Protein 3SRN (pdb70)

Nearest PDB structures (foldseek):
  3srn-assembly1_A  TM=1.009E+00  e=1.770E-23  Bos taurus
  3rid-assembly2_C  TM=9.896E-01  e=1.322E-21  Bos taurus
  3dh6-assembly1_A  TM=9.994E-01  e=1.870E-20  Bos taurus
  1kh8-assembly1_A  TM=9.775E-01  e=1.758E-20  Bos taurus
  4n4c-assembly1_B  TM=9.835E-01  e=7.089E-19  Bos taurus

Sequence (124 aa):
KETAAAKFERQHMDSSTSAASSSNYCNQMMKSRNLTKDRCKPVNTFVHESLADVQAVCSQKNVACKNGQTNCYQSYSTMSITDCRETGSSKYPNCAYKTTQANKHIIVACEGNPYVPVHFNASV

CATH classification: 3.10.130.10

Foldseek 3Di:
DDDPVVLCCLFAEDLVDQADDDFCSLVVSCVVSPVQVVHNNFKGKHFNHDPVLVVCQQVAAFDADPVGDGQKGKDPFWTWMWIWGFDPPADPPRTHTGIDIDTGIDIDGDDPD/DDDDDDDDDDD

Secondary structure (DSSP, 8-state):
---HHHHHHHHHB-TT-SS--STTHHHHHHHHTTTTSSS--SEEEEE-S-HHHHHGGGGSEEE--TTS-S-EEE-SS-EEEEEEEE-SS-BTTB--EEEEEEEE-EEEEEEE-/-EEEEEEEEE-

Solvent-accessible surface area: 6843 Å² total; per-residue (Å²): 252,63,79,45,7,41,85,4,60,72,31,15,15,10,62,107,47,98,45,21,73,67,95,72,10,0,41,102,26,0,101,70,58,83,15,8,94,135,148,11,44,58,53,2,17,0,0,9,40,55,76,69,75,0,57,44,0,9,93,43,121,77,43,74,12,150,108,56,92,105,26,0,30,42,3,145,73,69,16,14,5,0,38,0,135,57,49,96,100,17,172,106,84,123,14,36,10,126,25,51,67,24,97,77,49,0,21,0,6,1,82,56,113,168,83,26,5,6,105,33,47,29,39,90

GO terms:
  GO:0005515 protein binding (F, IPI)

Organism: Bos taurus (NCBI:txid9913)

Radius of gyration: 14.25 Å; Cα contacts (8 Å, |Δi|>4): 275; chains: 2; bounding box: 31×31×37 Å

B-factor: mean 20.7, std 10.73, range [2.0, 63.87]

Structure (mmCIF, N/CA/C/O backbone):
data_3SRN
#
_entry.id   3SRN
#
_cell.length_a   64.700
_cell.length_b   64.700
_cell.length_c   64.900
_cell.angle_alpha   90.00
_cell.angle_beta   90.00
_cell.angle_gamma   120.00
#
_symmetry.space_group_name_H-M   'P 32 2 1'
#
loop_
_entity.id
_entity.type
_entity.pdbx_description
1 polymer 'RIBONUCLEASE A'
2 polymer 'RIBONUCLEASE A'
3 non-polymer 'SULFATE ION'
4 water water
#
loop_
_atom_site.group_PDB
_atom_site.id
_atom_site.type_symbol
_atom_site.label_atom_id
_atom_site.label_alt_id
_atom_site.label_comp_id
_atom_site.label_asym_id
_atom_site.label_entity_id
_atom_site.label_seq_id
_atom_site.pdbx_PDB_ins_code
_atom_site.Cartn_x
_atom_site.Cartn_y
_atom_site.Cartn_z
_atom_site.occupancy
_atom_site.B_iso_or_equiv
_atom_site.auth_seq_id
_atom_site.auth_comp_id
_atom_site.auth_asym_id
_atom_site.auth_atom_id
_atom_site.pdbx_PDB_model_num
ATOM 1 N N . LYS A 1 1 ? 26.132 -0.275 22.049 1.00 35.78 1 LYS A N 1
ATOM 2 C CA . LYS A 1 1 ? 25.381 0.255 20.892 1.00 33.29 1 LYS A CA 1
ATOM 3 C C . LYS A 1 1 ? 24.269 0.845 21.715 1.00 28.63 1 LYS A C 1
ATOM 4 O O . LYS A 1 1 ? 23.395 0.178 22.230 1.00 24.76 1 LYS A O 1
ATOM 10 N N . GLU A 1 2 ? 23.713 1.424 22.230 1.00 21.99 2 GLU A N 1
ATOM 11 C CA . GLU A 1 2 ? 24.016 2.664 22.823 1.00 18.49 2 GLU A CA 1
ATOM 12 C C . GLU A 1 2 ? 23.901 2.631 24.335 1.00 16.21 2 GLU A C 1
ATOM 13 O O . GLU A 1 2 ? 22.854 2.440 24.924 1.00 16.20 2 GLU A O 1
ATOM 19 N N . THR A 1 3 ? 25.060 2.824 24.974 1.00 15.04 3 THR A N 1
ATOM 20 C CA . THR A 1 3 ? 25.100 2.831 26.473 1.00 14.64 3 THR A CA 1
ATOM 21 C C . THR A 1 3 ? 24.364 4.101 26.883 1.00 15.27 3 THR A C 1
ATOM 22 O O . THR A 1 3 ? 24.237 4.990 26.007 1.00 15.23 3 THR A O 1
ATOM 26 N N . ALA A 1 4 ? 23.869 4.205 28.115 1.00 14.73 4 ALA A N 1
ATOM 27 C CA . ALA A 1 4 ? 23.144 5.407 28.523 1.00 13.52 4 ALA A CA 1
ATOM 28 C C . ALA A 1 4 ? 24.093 6.616 28.437 1.00 13.84 4 ALA A C 1
ATOM 29 O O . ALA A 1 4 ? 23.612 7.693 28.109 1.00 12.39 4 ALA A O 1
ATOM 31 N N . ALA A 1 5 ? 25.359 6.411 28.715 1.00 13.34 5 ALA A N 1
ATOM 32 C CA . ALA A 1 5 ? 26.330 7.524 28.667 1.00 12.59 5 ALA A CA 1
ATOM 33 C C . ALA A 1 5 ? 26.576 8.091 27.293 1.00 13.40 5 ALA A C 1
ATOM 34 O O . ALA A 1 5 ? 26.582 9.366 27.134 1.00 10.65 5 ALA A O 1
ATOM 36 N N . ALA A 1 6 ? 26.754 7.288 26.262 1.00 12.32 6 ALA A N 1
ATOM 37 C CA . ALA A 1 6 ? 26.976 7.740 24.889 1.00 10.24 6 ALA A CA 1
ATOM 38 C C . ALA A 1 6 ? 25.703 8.358 24.346 1.00 13.26 6 ALA A C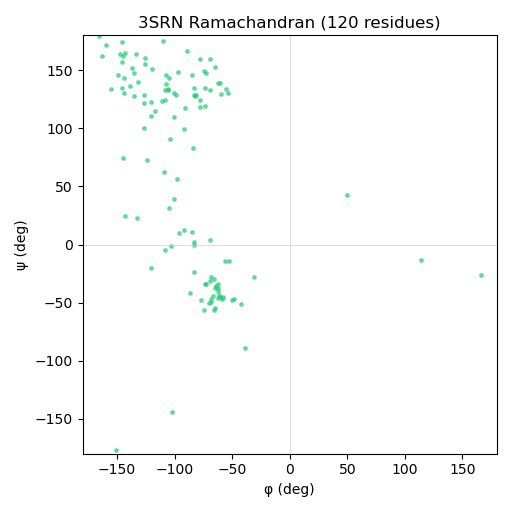 1
ATOM 39 O O . ALA A 1 6 ? 25.709 9.284 23.466 1.00 14.52 6 ALA A O 1
ATOM 41 N N . LYS A 1 7 ? 24.542 7.851 24.812 1.00 11.79 7 LYS A N 1
ATOM 42 C CA . LYS A 1 7 ? 23.247 8.419 24.350 1.00 10.94 7 LYS A CA 1
ATOM 43 C C . LYS A 1 7 ? 23.203 9.912 24.751 1.00 12.10 7 LYS A C 1
ATOM 44 O O . LYS A 1 7 ? 22.837 10.839 24.003 1.00 10.38 7 LYS A O 1
ATOM 50 N N . PHE A 1 8 ? 23.611 10.128 25.989 1.00 11.73 8 PHE A N 1
ATOM 51 C CA . PHE A 1 8 ? 23.692 11.400 26.666 1.00 11.84 8 PHE A CA 1
ATOM 52 C C . PHE A 1 8 ? 24.617 12.376 25.928 1.00 11.94 8 PHE A C 1
ATOM 53 O O . PHE A 1 8 ? 24.241 13.573 25.680 1.00 11.38 8 PHE A O 1
ATOM 61 N N . GLU A 1 9 ? 25.756 11.960 25.535 1.00 9.13 9 GLU A N 1
ATOM 62 C CA . GLU A 1 9 ? 26.747 12.697 24.816 1.00 9.47 9 GLU A CA 1
ATOM 63 C C . GLU A 1 9 ? 26.230 12.985 23.402 1.00 9.14 9 GLU A C 1
ATOM 64 O O . GLU A 1 9 ? 26.329 14.133 22.935 1.00 8.50 9 GLU A O 1
ATOM 70 N N . ARG A 1 10 ? 25.693 11.956 22.760 1.00 9.43 10 ARG A N 1
ATOM 71 C CA . ARG A 1 10 ? 25.173 12.126 21.401 1.00 10.24 10 ARG A CA 1
ATOM 72 C C . ARG A 1 10 ? 24.091 13.204 21.372 1.00 10.12 10 ARG A C 1
ATOM 73 O O . ARG A 1 10 ? 24.069 14.145 20.500 1.00 9.45 10 ARG A O 1
ATOM 81 N N . GLN A 1 11 ? 23.214 13.127 22.344 1.00 9.45 11 GLN A N 1
ATOM 82 C CA . GLN A 1 11 ? 22.073 14.078 22.403 1.00 10.77 11 GLN A CA 1
ATOM 83 C C . GLN A 1 11 ? 22.350 15.483 22.890 1.00 9.12 11 GLN A C 1
ATOM 84 O O . GLN A 1 11 ? 21.900 16.412 22.178 1.00 12.17 11 GLN A O 1
ATOM 90 N N . HIS A 1 12 ? 23.021 15.700 23.954 1.00 8.74 12 HIS A N 1
ATOM 91 C CA . HIS A 1 12 ? 23.269 16.973 24.570 1.00 9.82 12 HIS A CA 1
ATOM 92 C C . HIS A 1 12 ? 24.616 17.606 24.530 1.00 10.68 12 HIS A C 1
ATOM 93 O O . HIS A 1 12 ? 24.715 18.774 25.033 1.00 12.22 12 HIS A O 1
ATOM 100 N N . MET A 1 13 ? 25.653 16.956 24.004 1.00 11.52 13 MET A N 1
ATOM 101 C CA . MET A 1 13 ? 26.982 17.629 24.051 1.00 9.93 13 MET A CA 1
ATOM 102 C C . MET A 1 13 ? 27.376 18.332 22.767 1.00 10.38 13 MET A C 1
ATOM 103 O O . MET A 1 13 ? 27.343 17.702 21.711 1.00 13.70 13 MET A O 1
ATOM 108 N N . ASP A 1 14 ? 27.770 19.595 22.844 1.00 12.01 14 ASP A N 1
ATOM 109 C CA . ASP A 1 14 ? 28.227 20.345 21.670 1.00 13.19 14 ASP A CA 1
ATOM 110 C C . ASP A 1 14 ? 29.351 21.275 22.187 1.00 15.14 14 ASP A C 1
ATOM 111 O O . ASP A 1 14 ? 2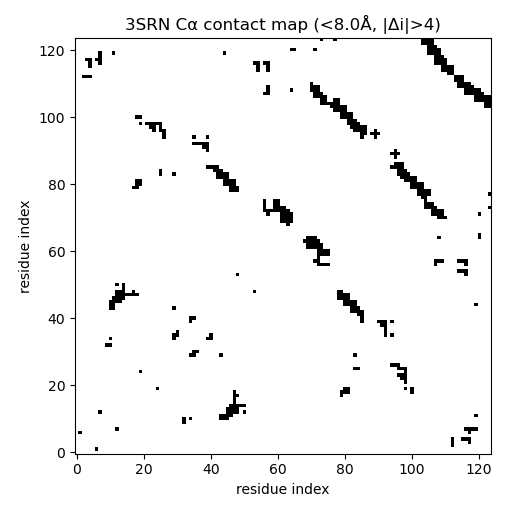9.114 22.476 22.355 1.00 15.07 14 ASP A O 1
ATOM 116 N N . SER A 1 15 ? 30.513 20.682 22.448 1.00 14.50 15 SER A N 1
ATOM 117 C CA . SER A 1 15 ? 31.621 21.489 22.987 1.00 16.07 15 SER A CA 1
ATOM 118 C C . SER A 1 15 ? 32.334 22.189 21.852 1.00 19.08 15 SER A C 1
ATOM 119 O O . SER A 1 15 ? 33.317 22.925 22.117 1.00 20.57 15 SER A O 1
ATOM 122 N N . SER A 1 16 ? 31.842 21.938 20.658 1.00 19.20 16 SER A N 1
ATOM 123 C CA . SER A 1 16 ? 32.522 22.539 19.483 1.00 20.96 16 SER A CA 1
ATOM 124 C C . SER A 1 16 ? 32.136 23.950 19.166 1.00 22.43 16 SER A C 1
ATOM 125 O O . SER A 1 16 ? 32.643 24.522 18.171 1.00 24.08 16 SER A O 1
ATOM 128 N N . THR A 1 17 ? 31.294 24.560 19.928 1.00 23.52 17 THR A N 1
ATOM 129 C CA . THR A 1 17 ? 30.761 25.923 19.807 1.00 22.09 17 THR A CA 1
ATOM 130 C C . THR A 1 17 ? 30.586 26.532 21.191 1.00 21.84 17 THR A C 1
ATOM 131 O O . THR A 1 17 ? 30.218 25.766 22.145 1.00 22.34 17 THR A O 1
ATOM 135 N N . SER A 1 18 ? 30.848 27.834 21.366 1.00 18.22 18 SER A N 1
ATOM 136 C CA . SER A 1 18 ? 30.657 28.369 22.731 1.00 19.75 18 SER A CA 1
ATOM 137 C C . SER A 1 18 ? 29.175 28.698 22.923 1.00 18.53 18 SER A C 1
ATOM 138 O O . SER A 1 18 ? 28.731 28.740 24.080 1.00 19.01 18 SER A O 1
ATOM 141 N N . ALA A 1 19 ? 28.477 28.928 21.826 1.00 19.26 19 ALA A N 1
ATOM 142 C CA . ALA A 1 19 ? 27.055 29.265 21.830 1.00 18.64 19 ALA A CA 1
ATOM 143 C C . ALA A 1 19 ? 26.391 29.081 20.480 1.00 19.98 19 ALA A C 1
ATOM 144 O O . ALA A 1 19 ? 27.095 29.118 19.455 1.00 20.97 19 ALA A O 1
ATOM 146 N N . ALA A 1 20 ? 25.059 29.003 20.469 1.00 20.99 20 ALA A N 1
ATOM 147 C CA . ALA A 1 20 ? 24.304 28.840 19.250 1.00 23.12 20 ALA A CA 1
ATOM 148 C C . ALA A 1 20 ? 24.613 29.903 18.166 1.00 26.27 20 ALA A C 1
ATOM 149 O O . ALA A 1 20 ? 24.593 31.139 18.241 1.00 26.21 20 A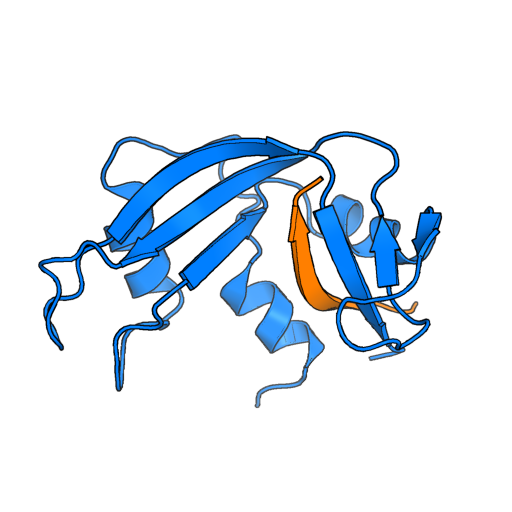LA A O 1
ATOM 151 N N . SER A 1 21 ? 24.835 29.216 17.047 1.00 27.63 21 SER A N 1
ATOM 152 C CA . SER A 1 21 ? 25.154 29.808 15.769 1.00 29.37 21 SER A CA 1
ATOM 153 C C . SER A 1 21 ? 24.327 31.093 15.550 1.00 30.36 21 SER A C 1
ATOM 154 O O . SER A 1 21 ? 24.690 32.226 15.856 1.00 31.94 21 SER A O 1
ATOM 157 N N . SER A 1 22 ? 23.202 30.889 14.995 1.00 26.86 22 SER A N 1
ATOM 158 C CA . SER A 1 22 ? 22.107 31.592 14.519 1.00 25.84 22 SER A CA 1
ATOM 159 C C . SER A 1 22 ? 20.818 30.751 14.622 1.00 24.85 22 SER A C 1
ATOM 160 O O . SER A 1 22 ? 20.918 29.600 15.080 1.00 24.87 22 SER A O 1
ATOM 163 N N . SER A 1 23 ? 19.735 31.279 14.147 1.00 22.84 23 SER A N 1
ATOM 164 C CA . SER A 1 23 ? 18.424 30.717 14.150 1.00 20.94 23 SER A CA 1
ATOM 165 C C . SER A 1 23 ? 18.299 29.315 13.569 1.00 19.72 23 SER A C 1
ATOM 166 O O . SER A 1 23 ? 17.212 28.774 13.843 1.00 19.16 23 SER A O 1
ATOM 169 N N . ASN A 1 24 ? 19.260 28.821 12.874 1.00 19.32 24 ASN A N 1
ATOM 170 C CA . ASN A 1 24 ? 19.172 27.469 12.257 1.00 18.92 24 ASN A CA 1
ATOM 171 C C . ASN A 1 24 ? 19.955 26.404 12.998 1.00 17.23 24 ASN A C 1
ATOM 172 O O . ASN A 1 24 ? 19.901 25.226 12.576 1.00 18.20 24 ASN A O 1
ATOM 177 N N . TYR A 1 25 ? 20.645 26.729 14.053 1.00 15.45 25 TYR A N 1
ATOM 178 C CA . TYR A 1 25 ? 21.425 25.805 14.834 1.00 15.33 25 TYR A CA 1
ATOM 179 C C . TYR A 1 25 ? 20.598 24.552 15.174 1.00 17.35 25 TYR A C 1
ATOM 180 O O . TYR A 1 25 ? 21.120 23.407 14.992 1.00 16.39 25 TYR A O 1
ATOM 189 N N . CYS A 1 26 ? 19.378 24.764 15.625 1.00 15.60 26 CYS A N 1
ATOM 190 C CA . CYS A 1 26 ? 18.545 23.592 16.002 1.00 13.70 26 CYS A CA 1
ATOM 191 C C . CYS A 1 26 ? 18.191 22.718 14.830 1.00 16.19 26 CYS A C 1
ATOM 192 O O . CYS A 1 26 ? 18.028 21.494 15.075 1.00 15.55 26 CYS A O 1
ATOM 195 N N . ASN A 1 27 ? 18.076 23.260 13.638 1.00 17.00 27 ASN A N 1
ATOM 196 C CA . ASN A 1 27 ? 17.741 22.502 12.437 1.00 16.75 27 ASN A CA 1
ATOM 197 C C . ASN A 1 27 ? 18.888 21.573 12.072 1.00 18.79 27 ASN A C 1
ATOM 198 O O . ASN A 1 27 ? 18.649 20.351 11.845 1.00 17.40 27 ASN A O 1
ATOM 203 N N . GLN A 1 28 ? 20.106 22.112 12.029 1.00 18.20 28 GLN A N 1
ATOM 204 C CA . GLN A 1 28 ? 21.280 21.325 11.677 1.00 20.22 28 GLN A CA 1
ATOM 205 C C . GLN A 1 28 ? 21.676 20.317 12.752 1.00 21.26 28 GLN A C 1
ATOM 206 O O . GLN A 1 28 ? 21.915 19.123 12.420 1.00 22.38 28 GLN A O 1
ATOM 212 N N . MET A 1 29 ? 21.773 20.835 13.969 1.00 19.05 29 MET A N 1
ATOM 213 C CA . MET A 1 29 ? 22.174 20.015 15.111 1.00 17.77 29 MET A CA 1
ATOM 214 C C . MET A 1 29 ? 21.221 18.859 15.398 1.00 16.08 29 MET A C 1
ATOM 215 O O . MET A 1 29 ? 21.687 17.742 15.687 1.00 15.42 29 MET A O 1
ATOM 220 N N . MET A 1 30 ? 19.941 19.097 15.350 1.00 16.08 30 MET A N 1
ATOM 221 C CA . MET A 1 30 ? 18.964 18.014 15.643 1.00 14.24 30 MET A CA 1
ATOM 222 C C . MET A 1 30 ? 19.146 16.950 14.564 1.00 16.27 30 MET A C 1
ATOM 223 O O . MET A 1 30 ? 19.024 15.733 14.816 1.00 19.41 30 MET A O 1
ATOM 228 N N . LYS A 1 31 ? 19.432 17.430 13.359 1.00 15.90 31 LYS A N 1
ATOM 229 C CA . LYS A 1 31 ? 19.598 16.589 12.191 1.00 17.95 31 LYS A CA 1
ATOM 230 C C . LYS A 1 31 ? 20.825 15.659 12.323 1.00 17.84 31 LYS A C 1
ATOM 231 O O . LYS A 1 31 ? 20.657 14.425 12.208 1.00 18.45 31 LYS A O 1
ATOM 237 N N . SER A 1 32 ? 21.947 16.214 12.568 1.00 18.45 32 SER A N 1
ATOM 238 C CA . SER A 1 32 ? 23.280 15.745 12.774 1.00 19.32 32 SER A CA 1
ATOM 239 C C . SER A 1 32 ? 23.439 14.609 13.796 1.00 19.60 32 SER A C 1
ATOM 240 O O . SER A 1 32 ? 24.137 13.617 13.594 1.00 20.07 32 SER A O 1
ATOM 243 N N . ARG A 1 33 ? 22.814 14.818 14.912 1.00 18.99 33 ARG A N 1
ATOM 244 C CA . ARG A 1 33 ? 22.794 13.947 16.072 1.00 18.50 33 ARG A CA 1
ATOM 245 C C . ARG A 1 33 ? 21.737 12.881 15.974 1.00 19.20 33 ARG A C 1
ATOM 246 O O . ARG A 1 33 ? 21.385 1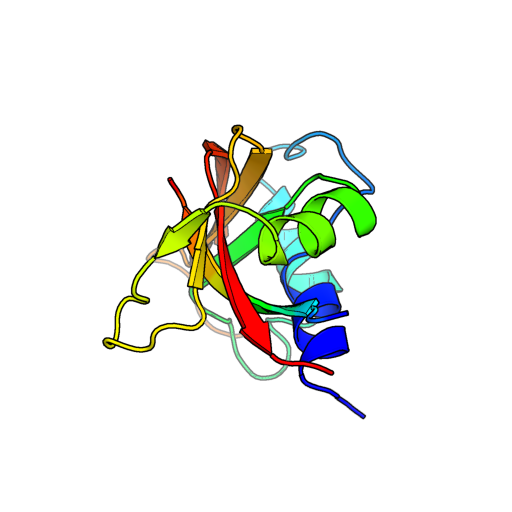2.141 16.924 1.00 18.50 33 ARG A O 1
ATOM 254 N N . ASN A 1 34 ? 21.192 12.802 14.784 1.00 21.36 34 ASN A N 1
ATOM 255 C CA . ASN A 1 34 ? 20.156 11.912 14.317 1.00 22.18 34 ASN A CA 1
ATOM 256 C C . ASN A 1 34 ? 18.922 11.826 15.205 1.00 22.35 34 ASN A C 1
ATOM 257 O O . ASN A 1 34 ? 18.440 10.700 15.380 1.00 18.72 34 ASN A O 1
ATOM 262 N N . LEU A 1 35 ? 18.502 12.965 15.665 1.00 22.24 35 LEU A N 1
ATOM 263 C CA . LEU A 1 35 ? 17.363 13.165 16.561 1.00 22.43 35 LEU A CA 1
ATOM 264 C C . LEU A 1 35 ? 16.068 13.420 15.819 1.00 23.40 35 LEU A C 1
ATOM 265 O O . LEU A 1 35 ? 15.041 13.843 16.405 1.00 23.51 35 LEU A O 1
ATOM 270 N N . THR A 1 36 ? 16.105 13.167 14.524 1.00 23.30 36 THR A N 1
ATOM 271 C CA . THR A 1 36 ? 14.996 13.306 13.615 1.00 24.36 36 THR A CA 1
ATOM 272 C C . THR A 1 36 ? 14.950 12.229 12.534 1.00 27.21 36 THR A C 1
ATOM 273 O O . THR A 1 36 ? 14.381 12.524 11.471 1.00 29.44 36 THR A O 1
ATOM 277 N N . LYS A 1 37 ? 15.520 11.064 12.745 1.00 29.21 37 LYS A N 1
ATOM 278 C CA . LYS A 1 37 ? 15.522 9.997 11.721 1.00 30.81 37 LYS A CA 1
ATOM 279 C C . LYS A 1 37 ? 14.184 9.319 11.568 1.00 30.15 37 LYS A C 1
ATOM 280 O O . LYS A 1 37 ? 13.657 9.296 10.427 1.00 29.22 37 LYS A O 1
ATOM 286 N N . ASP A 1 38 ? 13.629 8.777 12.631 1.00 32.05 38 ASP A N 1
ATOM 287 C CA . ASP A 1 38 ? 12.301 8.106 12.532 1.00 34.51 38 ASP A CA 1
ATOM 288 C C . ASP A 1 38 ? 11.182 9.138 12.704 1.00 34.11 38 ASP A C 1
ATOM 289 O O . ASP A 1 38 ? 10.160 9.122 11.984 1.00 32.89 38 ASP A O 1
ATOM 294 N N . ARG A 1 39 ? 11.443 10.022 13.669 1.00 32.99 39 ARG A N 1
ATOM 295 C CA . ARG A 1 39 ? 10.535 11.109 14.028 1.00 30.96 39 ARG A CA 1
ATOM 296 C C . ARG A 1 39 ? 11.321 12.362 14.460 1.00 30.76 39 ARG A C 1
ATOM 297 O O . ARG A 1 39 ? 12.562 12.374 14.567 1.00 30.43 39 ARG A O 1
ATOM 305 N N . CYS A 1 40 ? 10.530 13.412 14.684 1.00 27.25 40 CYS A N 1
ATOM 306 C CA . CYS A 1 40 ? 11.085 14.704 15.102 1.00 25.79 40 CYS A CA 1
ATOM 307 C C . CYS A 1 40 ? 11.103 14.760 16.623 1.00 24.72 40 CYS A C 1
ATOM 308 O O . CYS A 1 40 ? 9.977 15.070 17.113 1.00 26.52 40 CYS A O 1
ATOM 311 N N . LYS A 1 41 ? 12.240 14.501 17.234 1.00 22.29 41 LYS A N 1
ATOM 312 C CA . LYS A 1 41 ? 12.195 14.594 18.740 1.00 20.74 41 LYS A CA 1
ATOM 313 C C . LYS A 1 41 ? 11.673 16.028 18.962 1.00 19.64 41 LYS A C 1
ATOM 314 O O . LYS A 1 41 ? 12.193 16.931 18.258 1.00 19.97 41 LYS A O 1
ATOM 320 N N . PRO A 1 42 ? 10.714 16.155 19.846 1.00 17.95 42 PRO A N 1
ATOM 321 C CA . PRO A 1 42 ? 10.103 17.442 20.153 1.00 16.43 42 PRO A CA 1
ATOM 322 C C . PRO A 1 42 ? 10.900 18.431 20.947 1.00 16.24 42 PRO A C 1
ATOM 323 O O . PRO A 1 42 ? 10.719 19.658 20.685 1.00 18.30 42 PRO A O 1
ATOM 327 N N . VAL A 1 43 ? 11.734 18.011 21.877 1.00 15.00 43 VAL A N 1
ATOM 328 C CA . VAL A 1 43 ? 12.513 18.951 22.686 1.00 14.46 43 VAL A CA 1
ATOM 329 C C . VAL A 1 43 ? 13.904 18.397 23.000 1.00 13.18 43 VAL A C 1
ATOM 330 O O .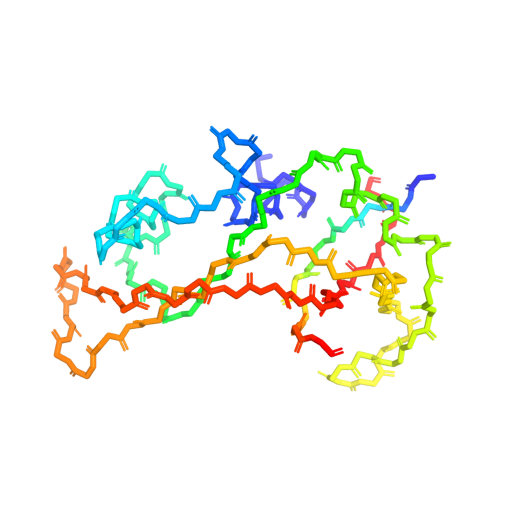 VAL A 1 43 ? 13.905 17.252 23.437 1.00 12.15 43 VAL A O 1
ATOM 334 N N . ASN A 1 44 ? 14.897 19.239 22.742 1.00 10.67 44 ASN A N 1
ATOM 335 C CA . ASN A 1 44 ? 16.300 18.756 23.061 1.00 10.66 44 ASN A CA 1
ATOM 336 C C . ASN A 1 44 ? 17.202 19.973 23.289 1.00 10.62 44 ASN A C 1
ATOM 337 O O . ASN A 1 44 ? 17.091 20.963 22.559 1.00 11.27 44 ASN A O 1
ATOM 342 N N . THR A 1 45 ? 18.001 19.919 24.366 1.00 7.17 45 THR A N 1
ATOM 343 C CA . THR A 1 45 ? 18.937 20.865 24.836 1.00 6.18 45 THR A CA 1
ATOM 344 C C . THR A 1 45 ? 20.425 20.414 24.572 1.00 6.42 45 THR A C 1
ATOM 345 O O . THR A 1 45 ? 20.733 19.263 24.913 1.00 3.21 45 THR A O 1
ATOM 349 N N . PHE A 1 46 ? 21.182 21.287 24.066 1.00 6.95 46 PHE A N 1
ATOM 350 C CA . PHE A 1 46 ? 22.649 21.138 23.743 1.00 7.78 46 PHE A CA 1
ATOM 351 C C . PHE A 1 46 ? 23.427 21.943 24.761 1.00 8.88 46 PHE A C 1
ATOM 352 O O . PHE A 1 46 ? 22.969 23.073 25.083 1.00 10.84 46 PHE A O 1
ATOM 360 N N . VAL A 1 47 ? 24.525 21.438 25.271 1.00 8.24 47 VAL A N 1
ATOM 361 C CA . VAL A 1 47 ? 25.370 22.077 26.289 1.00 7.60 47 VAL A CA 1
ATOM 362 C C . VAL A 1 47 ? 26.688 22.440 25.560 1.00 8.94 47 VAL A C 1
ATOM 363 O O . VAL A 1 47 ? 27.235 21.563 24.935 1.00 5.84 47 VAL A O 1
ATOM 367 N N . HIS A 1 48 ? 27.010 23.727 25.620 1.00 7.85 48 HIS A N 1
ATOM 368 C CA . HIS A 1 48 ? 28.213 24.187 24.896 1.00 10.16 48 HIS A CA 1
ATOM 369 C C . HIS A 1 48 ? 29.329 24.251 25.883 1.00 10.40 48 HIS A C 1
ATOM 370 O O . HIS A 1 48 ? 29.849 25.406 26.042 1.00 15.09 48 HIS A O 1
ATOM 377 N N . GLU A 1 49 ? 29.675 23.245 26.574 1.00 6.91 49 GLU A N 1
ATOM 378 C CA . GLU A 1 49 ? 30.759 23.146 27.564 1.00 7.95 49 GLU A CA 1
ATOM 379 C C . GLU A 1 49 ? 31.571 21.879 27.316 1.00 7.19 49 GLU A C 1
ATOM 380 O O . GLU A 1 49 ? 31.066 21.048 26.580 1.00 8.65 49 GLU A O 1
ATOM 386 N N . SER A 1 50 ? 32.791 21.820 27.918 1.00 7.61 50 SER A N 1
ATOM 387 C CA . SER A 1 50 ? 33.559 20.591 27.669 1.00 9.46 50 SER A CA 1
ATOM 388 C C . SER A 1 50 ? 32.984 19.408 28.407 1.00 8.67 50 SER A C 1
ATOM 389 O O . SER A 1 50 ? 32.520 19.473 29.578 1.00 12.97 50 SER A O 1
ATOM 392 N N . LEU A 1 51 ? 33.138 18.256 27.776 1.00 11.64 51 LEU A N 1
ATOM 393 C CA . LEU A 1 51 ? 32.683 16.994 28.307 1.00 10.94 51 LEU A CA 1
ATOM 394 C C . LEU A 1 51 ? 32.982 16.897 29.774 1.00 10.25 51 LEU A C 1
ATOM 395 O O . LEU A 1 51 ? 32.142 16.524 30.591 1.00 11.81 51 LEU A O 1
ATOM 400 N N . ALA A 1 52 ? 34.267 17.166 30.147 1.00 9.10 52 ALA A N 1
ATOM 401 C CA . ALA A 1 52 ? 34.704 17.092 31.534 1.00 5.28 52 ALA A CA 1
ATOM 402 C C . ALA A 1 52 ? 33.959 18.102 32.384 1.00 5.15 52 ALA A C 1
ATOM 403 O O . ALA A 1 52 ? 33.659 17.876 33.556 1.00 7.06 52 ALA A O 1
ATOM 405 N N . ASP A 1 53 ? 33.727 19.263 31.770 1.00 5.05 53 ASP A N 1
ATOM 406 C CA . ASP A 1 53 ? 32.993 20.255 32.665 1.00 8.79 53 ASP A CA 1
ATOM 407 C C . ASP A 1 53 ? 31.607 19.643 33.008 1.00 7.98 53 ASP A C 1
ATOM 408 O O . ASP A 1 53 ? 31.189 19.801 34.192 1.00 10.05 53 ASP A O 1
ATOM 413 N N . VAL A 1 54 ? 30.995 19.022 32.045 1.00 6.93 54 VAL A N 1
ATOM 414 C CA . VAL A 1 54 ? 29.619 18.476 32.305 1.00 6.74 54 VAL A CA 1
ATOM 415 C C . VAL A 1 54 ? 29.645 17.261 33.178 1.00 8.45 54 VAL A C 1
ATOM 416 O O . VAL A 1 54 ? 28.747 17.068 34.002 1.00 4.88 54 VAL A O 1
ATOM 420 N N . GLN A 1 55 ? 30.743 16.445 33.002 1.00 8.37 55 GLN A N 1
ATOM 421 C CA . GLN A 1 55 ? 30.750 15.222 33.869 1.00 10.44 55 GLN A CA 1
ATOM 422 C C . GLN A 1 55 ? 30.868 15.665 35.310 1.00 10.23 55 GLN A C 1
ATOM 423 O O . GLN A 1 55 ? 30.216 15.019 36.158 1.00 14.24 55 GLN A O 1
ATOM 429 N N . ALA A 1 56 ? 31.633 16.680 35.563 1.00 10.58 56 ALA A N 1
ATOM 430 C CA . ALA A 1 56 ? 31.877 17.264 36.868 1.00 11.19 56 ALA A CA 1
ATOM 431 C C . ALA A 1 56 ? 30.590 17.705 37.598 1.00 9.43 56 AL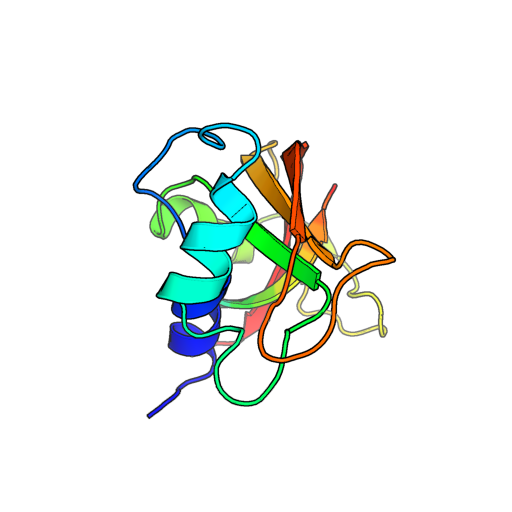A A C 1
ATOM 432 O O . ALA A 1 56 ? 30.667 17.981 38.804 1.00 7.32 56 ALA A O 1
ATOM 434 N N . VAL A 1 57 ? 29.513 17.769 36.863 1.00 9.67 57 VAL A N 1
ATOM 435 C CA . VAL A 1 57 ? 28.208 18.189 37.508 1.00 11.93 57 VAL A CA 1
ATOM 436 C C . VAL A 1 57 ? 27.764 17.093 38.462 1.00 13.70 57 VAL A C 1
ATOM 437 O O . VAL A 1 57 ? 27.087 17.458 39.490 1.00 15.99 57 VAL A O 1
ATOM 441 N N . CYS A 1 58 ? 28.141 15.847 38.190 1.00 12.22 58 CYS A N 1
ATOM 442 C CA . CYS A 1 58 ? 27.754 14.749 39.063 1.00 14.35 58 CYS A CA 1
ATOM 443 C C . CYS A 1 58 ? 28.408 14.747 40.428 1.00 13.79 58 CYS A C 1
ATOM 444 O O . CYS A 1 58 ? 28.122 13.741 41.166 1.00 16.19 58 CYS A O 1
ATOM 447 N N . SER A 1 59 ? 29.160 15.719 40.733 1.00 13.08 59 SER A N 1
ATOM 448 C CA . SER A 1 59 ? 29.831 15.820 42.060 1.00 15.60 59 SER A CA 1
ATOM 449 C C . SER A 1 59 ? 29.598 17.241 42.576 1.00 15.32 59 SER A C 1
ATOM 450 O O . SER A 1 59 ? 30.322 17.781 43.441 1.00 16.59 59 SER A O 1
ATOM 453 N N . GLN A 1 60 ? 28.522 17.826 42.017 1.00 14.25 60 GLN A N 1
ATOM 454 C CA . GLN A 1 60 ? 28.067 19.172 42.374 1.00 12.90 60 GLN A CA 1
ATOM 455 C C . GLN A 1 60 ? 26.854 19.075 43.317 1.00 16.67 60 GLN A C 1
ATOM 456 O O . GLN A 1 60 ? 26.791 18.246 44.249 1.00 15.38 60 GLN A O 1
ATOM 462 N N . LYS A 1 61 ? 25.886 20.004 43.170 1.00 17.82 61 LYS A N 1
ATOM 463 C CA . LYS A 1 61 ? 24.744 20.077 44.089 1.00 15.18 61 LYS A CA 1
ATOM 464 C C . LYS A 1 61 ? 23.710 19.004 43.781 1.00 15.28 61 LYS A C 1
ATOM 465 O O . LYS A 1 61 ? 23.108 18.951 42.730 1.00 15.07 61 LYS A O 1
ATOM 471 N N . ASN A 1 62 ? 23.566 18.182 44.826 1.00 16.21 62 ASN A N 1
ATOM 472 C CA . ASN A 1 62 ? 22.611 17.058 44.778 1.00 15.45 62 ASN A CA 1
ATOM 473 C C . ASN A 1 62 ? 21.197 17.628 45.105 1.00 16.03 62 ASN A C 1
ATOM 474 O O . ASN A 1 62 ? 20.997 18.296 46.100 1.00 13.49 62 ASN A O 1
ATOM 479 N N . VAL A 1 63 ? 20.284 17.284 44.207 1.00 18.03 63 VAL A N 1
ATOM 480 C CA . VAL A 1 63 ? 18.878 17.681 44.286 1.00 17.38 63 VAL A CA 1
ATOM 481 C C . VAL A 1 63 ? 17.975 16.560 43.759 1.00 20.86 63 VAL A C 1
ATOM 482 O O . VAL A 1 63 ? 18.387 15.613 43.034 1.00 18.58 63 VAL A O 1
ATOM 486 N N . ALA A 1 64 ? 16.693 16.711 44.150 1.00 21.53 64 ALA A N 1
ATOM 487 C CA . ALA A 1 64 ? 15.694 15.715 43.702 1.00 23.19 64 ALA A CA 1
ATOM 488 C C . ALA A 1 64 ? 15.444 16.032 42.223 1.00 22.92 64 ALA A C 1
ATOM 489 O O . ALA A 1 64 ? 15.569 17.203 41.774 1.00 23.31 64 ALA A O 1
ATOM 491 N N . CYS A 1 65 ? 15.135 14.953 41.547 1.00 21.04 65 CYS A N 1
ATOM 492 C CA . CYS A 1 65 ? 14.857 15.024 40.106 1.00 21.43 65 CYS A CA 1
ATOM 493 C C . CYS A 1 65 ? 13.352 15.298 40.043 1.00 22.71 65 CYS A C 1
ATOM 494 O O . CYS A 1 65 ? 12.690 15.119 41.091 1.00 22.87 65 CYS A O 1
ATOM 497 N N . LYS A 1 66 ? 12.892 15.665 38.899 1.00 25.13 66 LYS A N 1
ATOM 498 C CA . LYS A 1 66 ? 11.467 15.925 38.650 1.00 29.75 66 LYS A CA 1
ATOM 499 C C . LYS A 1 66 ? 10.891 14.523 38.347 1.00 31.91 66 LYS A C 1
ATOM 500 O O . LYS A 1 66 ? 10.783 14.131 37.163 1.00 34.22 66 LYS A O 1
ATOM 506 N N . ASN A 1 67 ? 10.599 13.837 39.411 1.00 32.69 67 ASN A N 1
ATOM 507 C CA . ASN A 1 67 ? 10.050 12.464 39.417 1.00 33.24 67 ASN A CA 1
ATOM 508 C C . ASN A 1 67 ? 10.218 11.981 40.873 1.00 34.48 67 ASN A C 1
ATOM 509 O O . ASN A 1 67 ? 9.434 11.123 41.323 1.00 36.54 67 ASN A O 1
ATOM 514 N N . GLY A 1 68 ? 11.218 12.562 41.543 1.00 34.06 68 GLY A N 1
ATOM 515 C CA . GLY A 1 68 ? 11.472 12.198 42.934 1.00 33.04 68 GLY A CA 1
ATOM 516 C C . GLY A 1 68 ? 12.767 11.504 43.197 1.00 33.13 68 GLY A C 1
ATOM 517 O O . GLY A 1 68 ? 13.148 11.411 44.416 1.00 33.74 68 GLY A O 1
ATOM 518 N N . GLN A 1 69 ? 13.446 11.037 42.147 1.00 31.67 69 GLN A N 1
ATOM 519 C CA . GLN A 1 69 ? 14.723 10.365 42.330 1.00 32.22 69 GLN A CA 1
ATOM 520 C C . GLN A 1 69 ? 15.728 11.415 42.906 1.00 30.15 69 GLN A C 1
ATOM 521 O O . GLN A 1 69 ? 15.671 12.597 42.678 1.00 32.23 69 GLN A O 1
ATOM 527 N N . THR A 1 70 ? 16.637 10.826 43.610 1.00 29.14 70 THR A N 1
ATOM 528 C CA . THR A 1 70 ? 17.725 11.408 44.329 1.00 26.72 70 THR A CA 1
ATOM 529 C C . THR A 1 70 ? 19.039 11.430 43.593 1.00 25.53 70 THR A C 1
ATOM 530 O O . THR A 1 70 ? 20.052 11.727 44.290 1.00 24.20 70 THR A O 1
ATOM 534 N N . ASN A 1 71 ? 19.032 11.098 42.291 1.00 21.83 71 ASN A N 1
ATOM 535 C CA . ASN A 1 71 ? 20.360 11.087 41.587 1.00 19.38 71 ASN A CA 1
ATOM 536 C C . ASN A 1 71 ? 20.528 12.280 40.687 1.00 17.51 71 ASN A C 1
ATOM 537 O O . ASN A 1 71 ? 21.161 12.096 39.660 1.00 16.47 71 ASN A O 1
ATOM 542 N N . CYS A 1 72 ? 19.939 13.420 41.051 1.00 17.88 72 CYS A N 1
ATOM 543 C CA . CYS A 1 72 ? 20.058 14.642 40.210 1.00 17.15 72 CYS A CA 1
ATOM 544 C C . CYS A 1 72 ? 21.045 15.594 40.876 1.00 14.58 72 CYS A C 1
ATOM 545 O O . CYS A 1 72 ? 21.027 15.614 42.108 1.00 15.45 72 CYS A O 1
ATOM 548 N N . TYR A 1 73 ? 21.806 16.271 40.050 1.00 13.81 73 TYR A N 1
ATOM 549 C CA . TYR A 1 73 ? 22.818 17.236 40.494 1.00 12.64 73 TYR A CA 1
ATOM 550 C C . TYR A 1 73 ? 22.702 18.558 39.708 1.00 9.18 73 TYR A C 1
ATOM 551 O O . TYR A 1 73 ? 22.560 18.469 38.497 1.00 10.00 73 TYR A O 1
ATOM 560 N N . GLN A 1 74 ? 22.865 19.661 40.416 1.00 8.67 74 GLN A N 1
ATOM 561 C CA . GLN A 1 74 ? 22.802 21.002 39.758 1.00 4.63 74 GLN A CA 1
ATOM 562 C C . GLN A 1 74 ? 24.216 21.601 39.701 1.00 8.03 74 GLN A C 1
ATOM 563 O O . GLN A 1 74 ? 24.977 21.604 40.723 1.00 7.45 74 GLN A O 1
ATOM 569 N N . SER A 1 75 ? 24.530 22.091 38.509 1.00 7.21 75 SER A N 1
ATOM 570 C CA . SER A 1 75 ? 25.819 22.760 38.314 1.00 11.17 75 SER A CA 1
ATOM 571 C C . SER A 1 75 ? 25.828 23.997 39.225 1.00 12.55 75 SER A C 1
ATOM 572 O O . SER A 1 75 ? 24.870 24.762 39.459 1.00 13.52 75 SER A O 1
ATOM 575 N N . TYR A 1 76 ? 27.002 24.174 39.827 1.00 12.03 76 TYR A N 1
ATOM 576 C CA . TYR A 1 76 ? 27.237 25.325 40.693 1.00 12.73 76 TYR A CA 1
ATOM 577 C C . TYR A 1 76 ? 27.093 26.600 39.857 1.00 13.74 76 TYR A C 1
ATOM 578 O O . TYR A 1 76 ? 26.479 27.555 40.344 1.00 15.23 76 TYR A O 1
ATOM 587 N N . SER A 1 77 ? 27.715 26.604 38.671 1.00 14.09 77 SER A N 1
ATOM 588 C CA . SER A 1 77 ? 27.617 27.827 37.856 1.00 14.16 77 SER A CA 1
ATOM 589 C C . SER A 1 77 ? 26.744 27.616 36.622 1.00 14.56 77 SER A C 1
ATOM 590 O O . SER A 1 77 ? 26.186 26.507 36.382 1.00 12.96 77 SER A O 1
ATOM 593 N N . THR A 1 78 ? 26.568 28.733 35.937 1.00 12.66 78 THR A N 1
ATOM 594 C CA . THR A 1 78 ? 25.755 28.696 34.706 1.00 14.06 78 THR A CA 1
ATOM 595 C C . THR A 1 78 ? 26.613 28.109 33.600 1.00 14.01 78 THR A C 1
ATOM 596 O O . THR A 1 78 ? 27.880 28.084 33.644 1.00 17.45 78 THR A O 1
ATOM 600 N N . MET A 1 79 ? 25.942 27.624 32.577 1.00 11.73 79 MET A N 1
ATOM 601 C CA . MET A 1 79 ? 26.566 27.000 31.423 1.00 9.99 79 MET A CA 1
ATOM 602 C C . MET A 1 79 ? 25.896 27.546 30.177 1.00 9.85 79 MET A C 1
ATOM 603 O O . MET A 1 79 ? 24.725 27.846 30.315 1.00 8.44 79 MET A O 1
ATOM 608 N N . SER A 1 80 ? 26.674 27.660 29.108 1.00 10.54 80 SER A N 1
ATOM 609 C CA . SER A 1 80 ? 26.033 28.190 27.863 1.00 8.36 80 SER A CA 1
ATOM 610 C C . SER A 1 80 ? 25.187 27.033 27.405 1.00 9.51 80 SER A C 1
ATOM 611 O O . SER A 1 80 ? 25.851 25.957 27.456 1.00 6.89 80 SER A O 1
ATOM 614 N N . ILE A 1 81 ? 23.934 27.189 27.013 1.00 8.00 81 ILE A N 1
ATOM 615 C CA . ILE A 1 81 ? 23.121 26.042 26.571 1.00 7.79 81 ILE A CA 1
ATOM 616 C C . ILE A 1 81 ? 22.141 26.419 25.464 1.00 9.00 81 ILE A C 1
ATOM 617 O O . ILE A 1 81 ? 21.831 27.672 25.354 1.00 8.93 81 ILE A O 1
ATOM 622 N N . THR A 1 82 ? 21.708 25.435 24.668 1.00 4.79 82 THR A N 1
ATOM 623 C CA . THR A 1 82 ? 20.773 25.768 23.579 1.00 3.94 82 THR A CA 1
ATOM 624 C C . THR A 1 82 ? 19.513 24.892 23.634 1.00 9.34 82 THR A C 1
ATOM 625 O O . THR A 1 82 ? 19.563 23.649 23.567 1.00 9.27 82 THR A O 1
ATOM 629 N N . ASP A 1 83 ? 18.383 25.586 23.738 1.00 13.04 83 ASP A N 1
ATOM 630 C CA . ASP A 1 83 ? 17.093 24.919 23.831 1.00 15.94 83 ASP A CA 1
ATOM 631 C C . ASP A 1 83 ? 16.534 24.745 22.409 1.00 14.37 83 ASP A C 1
ATOM 632 O O . ASP A 1 83 ? 16.320 25.740 21.787 1.00 11.06 83 ASP A O 1
ATOM 637 N N . CYS A 1 84 ? 16.382 23.459 22.061 1.00 12.06 84 CYS A N 1
ATOM 638 C CA . CYS A 1 84 ? 15.821 23.141 20.745 1.00 14.24 84 CYS A CA 1
ATOM 639 C C . CYS A 1 84 ? 14.393 22.600 20.994 1.00 15.53 84 CYS A C 1
ATOM 640 O O . CYS A 1 84 ? 14.273 21.624 21.733 1.00 13.66 84 CYS A O 1
ATOM 643 N N . ARG A 1 85 ? 13.452 23.265 20.323 1.00 17.84 85 ARG A N 1
ATOM 644 C CA . ARG A 1 85 ? 12.006 22.869 20.477 1.00 17.09 85 ARG A CA 1
ATOM 645 C C . ARG A 1 85 ? 11.216 23.037 19.221 1.00 19.80 85 ARG A C 1
ATOM 646 O O . ARG A 1 85 ? 11.241 24.020 18.416 1.00 20.70 85 ARG A O 1
ATOM 654 N N . GLU A 1 86 ? 10.387 22.014 18.871 1.00 20.65 86 GLU A N 1
ATOM 655 C CA . GLU A 1 86 ? 9.562 21.968 17.688 1.00 20.18 86 GLU A CA 1
ATOM 656 C C . GLU A 1 86 ? 8.549 23.124 17.605 1.00 21.38 86 GLU A C 1
ATOM 657 O O . GLU A 1 86 ? 7.790 23.373 18.554 1.00 18.60 86 GLU A O 1
ATOM 663 N N . THR A 1 87 ? 8.543 23.780 16.465 1.00 22.61 87 THR A N 1
ATOM 664 C CA . THR A 1 87 ? 7.622 24.897 16.224 1.00 27.81 87 THR A CA 1
ATOM 665 C C . THR A 1 87 ? 6.259 24.359 15.778 1.00 30.32 87 THR A C 1
ATOM 666 O O . THR A 1 87 ? 6.184 23.487 14.894 1.00 33.43 87 THR A O 1
ATOM 670 N N . GLY A 1 88 ? 5.236 24.930 16.368 1.00 33.50 88 GLY A N 1
ATOM 671 C CA . GLY A 1 88 ? 3.827 24.557 16.096 1.00 34.63 88 GLY A CA 1
ATOM 672 C C . GLY A 1 88 ? 3.605 24.080 14.679 1.00 35.51 88 GLY A C 1
ATOM 673 O O . GLY A 1 88 ? 2.677 23.266 14.407 1.00 34.93 88 GLY A O 1
ATOM 674 N N . SER A 1 89 ? 4.442 24.567 13.784 1.00 36.39 89 SER A N 1
ATOM 675 C CA . SER A 1 89 ? 4.356 24.209 12.362 1.00 38.40 89 SER A CA 1
ATOM 676 C C . SER A 1 89 ? 5.492 23.319 11.942 1.00 39.93 89 SER A C 1
ATOM 677 O O . SER A 1 89 ? 6.332 23.684 11.062 1.00 43.19 89 SER A O 1
ATOM 680 N N . SER A 1 90 ? 5.564 22.135 12.546 1.00 39.33 90 SER A N 1
ATOM 681 C CA . SER A 1 90 ? 6.623 21.162 12.207 1.00 36.85 90 SER A CA 1
ATOM 682 C C . SER A 1 90 ? 5.970 19.782 12.070 1.00 37.65 90 SER A C 1
ATOM 683 O O . SER A 1 90 ? 5.244 19.345 12.988 1.00 37.99 90 SER A O 1
ATOM 686 N N . LYS A 1 91 ? 6.244 19.157 10.947 1.00 37.72 91 LYS A N 1
ATOM 687 C CA . LYS A 1 91 ? 5.726 17.823 10.635 1.00 38.76 91 LYS A CA 1
ATOM 688 C C . LYS A 1 91 ? 6.804 16.965 9.973 1.00 38.73 91 LYS A C 1
ATOM 689 O O . LYS A 1 91 ? 7.548 17.404 9.071 1.00 38.31 91 LYS A O 1
ATOM 695 N N . TYR A 1 92 ? 6.857 15.715 10.436 1.00 38.39 92 TYR A N 1
ATOM 696 C CA . TYR A 1 92 ? 7.820 14.706 9.963 1.00 37.94 92 TYR A CA 1
ATOM 697 C C . TYR A 1 92 ? 7.650 14.432 8.480 1.00 36.55 92 TYR A C 1
ATOM 698 O O . TYR A 1 92 ? 6.524 14.368 7.995 1.00 36.14 92 TYR A O 1
ATOM 707 N N . PRO A 1 93 ? 8.743 14.284 7.762 1.00 37.54 93 PRO A N 1
ATOM 708 C CA . PRO A 1 93 ? 10.141 14.344 8.182 1.00 37.10 93 PRO A CA 1
ATOM 709 C C . PRO A 1 93 ? 10.793 15.667 7.853 1.00 37.24 93 PRO A C 1
ATOM 710 O O . PRO A 1 93 ? 11.969 15.747 7.415 1.00 37.65 93 PRO A O 1
ATOM 714 N N . ASN A 1 94 ? 10.010 16.726 8.027 1.00 36.79 94 ASN A N 1
ATOM 715 C CA . ASN A 1 94 ? 10.528 18.103 7.763 1.00 33.96 94 ASN A CA 1
ATOM 716 C C . ASN A 1 94 ? 10.289 18.856 9.085 1.00 31.60 94 ASN A C 1
ATOM 717 O O . ASN A 1 94 ? 9.395 19.67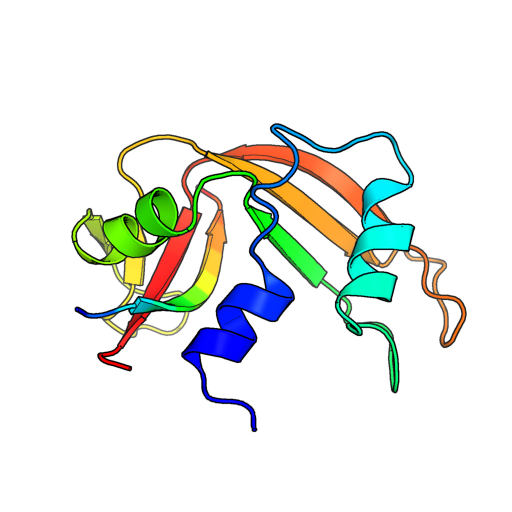7 9.213 1.00 30.99 94 ASN A O 1
ATOM 722 N N . CYS A 1 95 ? 11.106 18.494 10.034 1.00 28.77 95 CYS A N 1
ATOM 723 C CA . CYS A 1 95 ? 11.180 18.961 11.388 1.00 25.65 95 CYS A CA 1
ATOM 724 C C . CYS A 1 95 ? 11.774 20.361 11.491 1.00 25.77 95 CYS A C 1
ATOM 725 O O . CYS A 1 95 ? 12.965 20.532 11.115 1.00 26.96 95 CYS A O 1
ATOM 728 N N . ALA A 1 96 ? 11.011 21.308 12.014 1.00 23.51 96 ALA A N 1
ATOM 729 C CA . ALA A 1 96 ? 11.516 22.681 12.177 1.00 21.59 96 ALA A CA 1
ATOM 730 C C . ALA A 1 96 ? 11.748 22.892 13.669 1.00 19.78 96 ALA A C 1
ATOM 731 O O . ALA A 1 96 ? 10.973 22.267 14.403 1.00 18.42 96 ALA A O 1
ATOM 733 N N . TYR A 1 97 ? 12.741 23.653 14.088 1.00 16.10 97 TYR A N 1
ATOM 734 C CA . TYR A 1 97 ? 12.926 23.819 15.574 1.00 17.10 97 TYR A CA 1
ATOM 735 C C . TYR A 1 97 ? 13.215 25.310 15.832 1.00 15.78 97 TYR A C 1
ATOM 736 O O . TYR A 1 97 ? 13.713 25.911 14.878 1.00 14.84 97 TYR A O 1
ATOM 745 N N . LYS A 1 98 ? 12.862 25.760 16.996 1.00 14.37 98 LYS A N 1
ATOM 746 C CA . LYS A 1 98 ? 13.099 27.166 17.379 1.00 13.66 98 LYS A CA 1
ATOM 747 C C . LYS A 1 98 ? 14.338 27.140 18.254 1.00 13.96 98 LYS A C 1
ATOM 748 O O . LYS A 1 98 ? 14.225 26.622 19.395 1.00 15.61 98 LYS A O 1
ATOM 754 N N . THR A 1 99 ? 15.473 27.674 17.758 1.00 14.13 99 THR A N 1
ATOM 755 C CA . THR A 1 99 ? 16.619 27.626 18.674 1.00 15.21 99 THR A CA 1
ATOM 756 C C . THR A 1 99 ? 16.615 28.758 19.678 1.00 15.62 99 THR A C 1
ATOM 757 O O . THR A 1 99 ? 16.532 29.957 19.324 1.00 15.63 99 THR A O 1
ATOM 761 N N . THR A 1 100 ? 16.734 28.474 20.990 1.00 14.77 100 THR A N 1
ATOM 762 C CA . THR A 1 100 ? 16.792 29.476 22.046 1.00 15.06 100 THR A CA 1
ATOM 763 C C . THR A 1 100 ? 18.115 29.342 22.840 1.00 14.53 100 THR A C 1
ATOM 764 O O . THR A 1 100 ? 18.199 28.350 23.600 1.00 16.14 100 THR A O 1
ATOM 768 N N . GLN A 1 101 ? 18.998 30.294 22.697 1.00 15.01 101 GLN A N 1
ATOM 769 C CA . GLN A 1 101 ? 20.300 30.282 23.436 1.00 15.91 101 GLN A CA 1
ATOM 770 C C . GLN A 1 101 ? 20.071 30.893 24.820 1.00 17.13 101 GLN A C 1
ATOM 771 O O . GLN A 1 101 ? 19.239 31.822 24.961 1.00 17.92 101 GLN A O 1
ATOM 777 N N . ALA A 1 102 ? 20.779 30.400 25.804 1.00 16.47 102 ALA A N 1
ATOM 778 C CA . ALA A 1 102 ? 20.742 30.824 27.181 1.00 17.82 102 ALA A CA 1
ATOM 779 C C . ALA A 1 102 ? 22.015 30.396 27.922 1.00 18.88 102 ALA A C 1
ATOM 780 O O . ALA A 1 102 ? 22.826 29.607 27.405 1.00 19.96 102 ALA A O 1
ATOM 782 N N . ASN A 1 103 ? 22.120 30.897 29.110 1.00 18.78 103 ASN A N 1
ATOM 783 C CA . ASN A 1 103 ? 23.19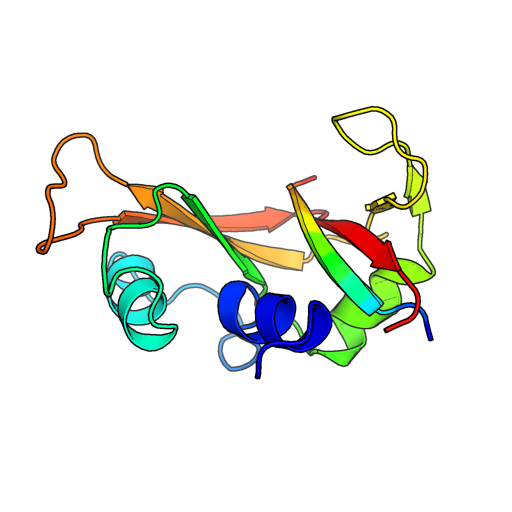9 30.689 30.081 1.00 17.13 103 ASN A CA 1
ATOM 784 C C . ASN A 1 103 ? 22.523 30.225 31.353 1.00 18.45 103 ASN A C 1
ATOM 785 O O . ASN A 1 103 ? 21.978 31.065 32.074 1.00 20.85 103 ASN A O 1
ATOM 790 N N . LYS A 1 104 ? 22.516 28.944 31.637 1.00 16.74 104 LYS A N 1
ATOM 791 C CA . LYS A 1 104 ? 21.842 28.415 32.789 1.00 14.40 104 LYS A CA 1
ATOM 792 C C . LYS A 1 104 ? 22.459 27.276 33.541 1.00 17.16 104 LYS A C 1
ATOM 793 O O . LYS A 1 104 ? 23.400 26.577 33.087 1.00 17.72 104 LYS A O 1
ATOM 799 N N . HIS A 1 105 ? 21.906 27.108 34.736 1.00 14.74 105 HIS A N 1
ATOM 800 C CA . HIS A 1 105 ? 22.340 26.033 35.644 1.00 16.13 105 HIS A CA 1
ATOM 801 C C . HIS A 1 105 ? 21.652 24.773 35.076 1.00 16.44 105 HIS A C 1
ATOM 802 O O . HIS A 1 105 ? 20.424 24.783 34.916 1.00 14.29 105 HIS A O 1
ATOM 809 N N . ILE A 1 106 ? 22.473 23.765 34.773 1.00 15.09 106 ILE A N 1
ATOM 810 C CA . ILE A 1 106 ? 21.856 22.500 34.222 1.00 13.49 106 ILE A CA 1
ATOM 811 C C . ILE A 1 106 ? 21.681 21.527 35.372 1.00 10.87 106 ILE A C 1
ATOM 812 O O . ILE A 1 106 ? 22.497 21.529 36.323 1.00 10.70 106 ILE A O 1
ATOM 817 N N . ILE A 1 107 ? 20.671 20.696 35.310 1.00 11.17 107 ILE A N 1
ATOM 818 C CA . ILE A 1 107 ? 20.338 19.635 36.289 1.00 8.65 107 ILE A CA 1
ATOM 819 C C . ILE A 1 107 ? 20.382 18.357 35.432 1.00 9.53 107 ILE A C 1
ATOM 820 O O . ILE A 1 107 ? 19.696 18.304 34.414 1.00 9.72 107 ILE A O 1
ATOM 825 N N . VAL A 1 108 ? 21.223 17.437 35.868 1.00 9.97 108 VAL A N 1
ATOM 826 C CA . VAL A 1 108 ? 21.437 16.167 35.159 1.00 10.28 108 VAL A CA 1
ATOM 827 C C . VAL A 1 108 ? 21.195 15.027 36.160 1.00 10.29 108 VAL A C 1
ATOM 828 O O . VAL A 1 108 ? 21.315 15.192 37.372 1.00 11.18 108 VAL A O 1
ATOM 832 N N . ALA A 1 109 ? 20.845 13.913 35.545 1.00 9.51 109 ALA A N 1
ATOM 833 C CA . ALA A 1 109 ? 20.625 12.677 36.376 1.00 9.43 109 ALA A CA 1
ATOM 834 C C . ALA A 1 109 ? 21.948 11.863 36.192 1.00 9.06 109 ALA A C 1
ATOM 835 O O . ALA A 1 109 ? 22.318 11.708 35.040 1.00 8.71 109 ALA A O 1
ATOM 837 N N . CYS A 1 110 ? 22.593 11.381 37.213 1.00 10.07 110 CYS A N 1
ATOM 838 C CA . CYS A 1 110 ? 23.831 10.586 37.106 1.00 13.60 110 CYS A CA 1
ATOM 839 C C . CYS A 1 110 ? 23.686 9.175 37.688 1.00 14.55 110 CYS A C 1
ATOM 840 O O . CYS A 1 110 ? 22.905 8.963 38.590 1.00 16.20 110 CYS A O 1
ATOM 843 N N . GLU A 1 111 ? 24.427 8.271 37.165 1.00 18.72 111 GLU A N 1
ATOM 844 C CA . GLU A 1 111 ? 24.520 6.860 37.484 1.00 25.26 111 GLU A CA 1
ATOM 845 C C . GLU A 1 111 ? 25.973 6.447 37.243 1.00 27.72 111 GLU A C 1
ATOM 846 O O . GLU A 1 111 ? 26.624 7.261 36.548 1.00 27.54 111 GLU A O 1
ATOM 852 N N . GLY A 1 112 ? 26.407 5.319 37.748 1.00 30.84 112 GLY A N 1
ATOM 853 C CA . GLY A 1 112 ? 27.870 4.960 37.422 1.00 35.21 112 GLY A CA 1
ATOM 854 C C . GLY A 1 112 ? 27.688 4.311 36.036 1.00 37.98 112 GLY A C 1
ATOM 855 O O . GLY A 1 112 ? 26.775 3.410 35.971 1.00 42.25 112 GLY A O 1
ATOM 856 N N . ASN A 1 113 ? 28.397 4.703 35.028 1.00 38.09 113 ASN A N 1
ATOM 857 C CA . ASN A 1 113 ? 28.215 4.088 33.678 1.00 38.02 113 ASN A CA 1
ATOM 858 C C . ASN A 1 113 ? 29.393 3.095 33.465 1.00 37.41 113 ASN A C 1
ATOM 859 O O . ASN A 1 113 ? 29.447 2.244 34.394 1.00 35.78 113 ASN A O 1
ATOM 864 N N . PRO B 2 1 ? 33.559 7.915 39.333 1.00 35.17 114 PRO B N 1
ATOM 865 C CA . PRO B 2 1 ? 32.917 8.264 38.068 1.00 34.39 114 PRO B CA 1
ATOM 866 C C . PRO B 2 1 ? 31.529 7.723 37.798 1.00 35.17 114 PRO B C 1
ATOM 867 O O . PRO B 2 1 ? 31.115 6.650 37.325 1.00 35.06 114 PRO B O 1
ATOM 871 N N . TYR B 2 2 ? 30.704 8.694 38.115 1.00 33.24 115 TYR B N 1
ATOM 872 C CA . TYR B 2 2 ? 29.215 8.707 37.978 1.00 29.37 115 TYR B CA 1
ATOM 873 C C . TYR B 2 2 ? 29.216 9.640 36.765 1.00 26.93 115 TYR B C 1
ATOM 874 O O . TYR B 2 2 ? 30.049 10.578 36.882 1.00 24.99 115 TYR B O 1
ATOM 883 N N . VAL B 2 3 ? 28.488 9.384 35.734 1.00 24.67 116 VAL B N 1
ATOM 884 C CA . VAL B 2 3 ? 28.463 10.258 34.559 1.00 22.93 116 VAL B CA 1
ATOM 885 C C . VAL B 2 3 ? 26.997 10.616 34.307 1.00 21.20 116 VAL B C 1
ATOM 886 O O . VAL B 2 3 ? 26.131 9.962 34.849 1.00 19.16 116 VAL B O 1
ATOM 890 N N . PRO B 2 4 ? 26.820 11.695 33.561 1.00 21.36 117 PRO B N 1
ATOM 891 C CA . PRO B 2 4 ? 25.491 12.195 33.224 1.00 19.81 117 PRO B CA 1
ATOM 892 C C . PRO B 2 4 ? 24.869 11.168 32.266 1.00 17.30 117 PRO B C 1
ATOM 893 O O . PRO B 2 4 ? 25.508 10.765 31.298 1.00 15.48 117 PRO B O 1
ATOM 897 N N . VAL B 2 5 ? 23.634 10.855 32.619 1.00 17.48 118 VAL B N 1
ATOM 898 C CA . VAL B 2 5 ? 22.833 9.906 31.847 1.00 16.53 118 VAL B CA 1
ATOM 899 C C . VAL B 2 5 ? 21.554 10.499 31.325 1.00 17.74 118 VAL B C 1
ATOM 900 O O . VAL B 2 5 ? 20.977 9.942 30.391 1.00 18.72 118 VAL B O 1
ATOM 904 N N . HIS B 2 6 ? 21.069 11.613 31.917 1.00 18.02 119 HIS B N 1
ATOM 905 C CA . HIS B 2 6 ? 19.863 12.306 31.523 1.00 14.96 119 HIS B CA 1
ATOM 906 C C . HIS B 2 6 ? 20.003 13.810 31.824 1.00 15.85 119 HIS B C 1
ATOM 907 O O . HIS B 2 6 ? 20.660 14.212 32.816 1.00 13.90 119 HIS B O 1
ATOM 914 N N . PHE B 2 7 ? 19.377 14.528 30.925 1.00 16.47 120 PHE B N 1
ATOM 915 C CA . PHE B 2 7 ? 19.350 16.029 30.998 1.00 19.94 120 PHE B CA 1
ATOM 916 C C . PHE B 2 7 ? 17.935 16.413 31.508 1.00 20.29 120 PHE B C 1
ATOM 917 O O . PHE B 2 7 ? 17.002 16.618 30.759 1.00 21.39 120 PHE B O 1
ATOM 925 N N . ASN B 2 8 ? 17.858 16.501 32.792 1.00 23.00 121 ASN B N 1
ATOM 926 C CA . ASN B 2 8 ? 16.686 16.791 33.588 1.00 26.44 121 ASN B CA 1
ATOM 927 C C . ASN B 2 8 ? 16.130 18.192 33.399 1.00 26.74 121 ASN B C 1
ATOM 928 O O . ASN B 2 8 ? 14.919 18.233 33.047 1.00 28.19 121 ASN B O 1
ATOM 933 N N . ALA B 2 9 ? 16.904 19.245 33.595 1.00 26.34 122 ALA B N 1
ATOM 934 C CA . ALA B 2 9 ? 16.367 20.611 33.438 1.00 26.53 122 ALA B CA 1
ATOM 935 C C . ALA B 2 9 ? 17.432 21.684 33.367 1.00 27.53 122 ALA B C 1
ATOM 936 O O . ALA B 2 9 ? 18.654 21.447 33.467 1.00 25.54 122 ALA B O 1
ATOM 938 N N . SER B 2 10 ? 16.927 22.902 33.219 1.00 27.30 123 SER B N 1
ATOM 939 C CA . SER B 2 10 ? 17.841 24.086 33.153 1.00 28.83 123 SER B CA 1
ATOM 940 C C . SER B 2 10 ? 17.360 25.080 34.219 1.00 29.90 123 SER B C 1
ATOM 941 O O . SER B 2 10 ? 16.196 25.437 34.302 1.00 29.47 123 SER B O 1
ATOM 944 N N . VAL B 2 11 ? 18.229 25.534 35.038 1.00 31.90 124 VAL B N 1
ATOM 945 C CA . VAL B 2 11 ? 18.443 26.392 36.119 1.00 34.13 124 VAL B CA 1
ATOM 946 C C . VAL B 2 11 ? 17.779 26.175 37.469 1.00 35.33 124 VAL B C 1
ATOM 947 O O . VAL B 2 11 ? 18.216 25.303 38.218 1.00 35.45 124 VAL B O 1
#

InterPro domains:
  IPR001427 Pancreatic ribonuclease [PR00794] (52-71)
  IPR001427 Pancreatic ribonuclease [PR00794] (72-91)
  IPR001427 Pancreatic ribonuclease [PR00794] (97-115)
  IPR001427 Pancreatic ribonuclease [PR00794] (119-141)
  IPR001427 Pancreatic ribonuclease [PTHR11437] (7-149)
  IPR023411 Ribonuclease A, active site [PS00127] (66-72)
  IPR023412 Ribonuclease A-domain [PF00074] (30-147)
  IPR023412 Ribonuclease A-domain [SM00092] (27-150)
  IPR036816 Ribonuclease A-like domain superfamily [G3DSA:3.10.130.10] (26-150)
  IPR036816 Ribonuclease A-like domain superfamily [SSF54076] (27-150)